Protein AF-A0A3B0YAA5-F1 (afdb_monomer_lite)

Organism: NCBI:txid652676

pLDDT: mean 80.19, std 14.08, range [44.09, 98.06]

Secondary structure (DSSP, 8-state):
--TTS--HHHHHHHTT--HHHHHHHHHHHHHHTTT------S--HHHHHHHHHHHHHHHHHHHHHHHHHHHHHHHHHHHHHT-

Sequence (83 aa):
MLDQGYTVREAATAMNVSNSAMDKWVRQLKKERRGVLNSPTALTIEQRKIKELETRIKRVELENEILKKATALLASDSLKNLR

Foldseek 3Di:
DPPVPDDLVVVCVVVVHDSVVSVVVVVQVVCVVVVNNPDDDPQPPVSVVVVVVVVVVVVVVVVVVVVVVVVVVVVVVVVVVVD

Radius of gyration: 25.19 Å; chains: 1; bounding box: 56×28×61 Å

InterPro domains:
  IPR002514 Transposase IS3/IS911family [PF01527] (2-57)
  IPR009057 Homedomain-like superfamily [SSF46689] (2-77)

Structure (mmCIF, N/CA/C/O backbone):
data_AF-A0A3B0YAA5-F1
#
_entry.id   AF-A0A3B0YAA5-F1
#
loop_
_atom_site.group_PDB
_atom_site.id
_atom_site.type_symbol
_atom_site.label_atom_id
_atom_site.label_alt_id
_atom_site.label_comp_id
_atom_site.label_asym_id
_atom_site.label_entity_id
_atom_site.label_seq_id
_atom_site.pdbx_PDB_ins_code
_atom_site.Cartn_x
_atom_site.Cartn_y
_atom_site.Cartn_z
_atom_site.occupancy
_atom_site.B_iso_or_equiv
_atom_site.auth_seq_id
_atom_site.auth_comp_id
_atom_site.auth_asym_id
_atom_site.auth_atom_id
_atom_site.pdbx_PDB_model_num
ATOM 1 N N . MET A 1 1 ? -7.143 3.885 29.002 1.00 48.75 1 MET A N 1
ATOM 2 C CA . MET A 1 1 ? -7.075 5.091 28.157 1.00 48.75 1 MET A CA 1
ATOM 3 C C . MET A 1 1 ? -6.756 4.690 26.728 1.00 48.75 1 MET A C 1
ATOM 5 O O . MET A 1 1 ? -6.028 3.719 26.545 1.00 48.75 1 MET A O 1
ATOM 9 N N . LEU A 1 2 ? -7.364 5.354 25.742 1.00 57.62 2 LEU A N 1
ATOM 10 C CA . LEU A 1 2 ? -6.775 5.456 24.402 1.00 57.62 2 LEU A CA 1
ATOM 11 C C . LEU A 1 2 ? -5.546 6.372 24.508 1.00 57.62 2 LEU A C 1
ATOM 13 O O . LEU A 1 2 ? -5.486 7.170 25.442 1.00 57.62 2 LEU A O 1
ATOM 17 N N . ASP A 1 3 ? -4.583 6.264 23.595 1.00 55.91 3 ASP A N 1
ATOM 18 C CA . ASP A 1 3 ? -3.262 6.919 23.707 1.00 55.91 3 ASP A CA 1
ATOM 19 C C . ASP A 1 3 ? -3.304 8.450 23.895 1.00 55.91 3 ASP A C 1
ATOM 21 O O . ASP A 1 3 ? -2.310 9.044 24.288 1.00 55.91 3 ASP A O 1
ATOM 25 N N . GLN A 1 4 ? -4.451 9.090 23.651 1.00 61.59 4 GLN A N 1
ATOM 26 C CA . GLN A 1 4 ? -4.678 10.532 23.798 1.00 61.59 4 GLN A CA 1
ATOM 27 C C . GLN A 1 4 ? -5.432 10.943 25.075 1.00 61.59 4 GLN A C 1
ATOM 29 O O . GLN A 1 4 ? -5.887 12.075 25.175 1.00 61.59 4 GLN A O 1
ATOM 34 N N . GLY A 1 5 ? -5.601 10.053 26.057 1.00 65.88 5 GLY A N 1
ATOM 35 C CA . GLY A 1 5 ? -6.188 10.406 27.360 1.00 65.88 5 GLY A CA 1
ATOM 36 C C . GLY A 1 5 ? -7.715 10.578 27.380 1.00 65.88 5 GLY A C 1
ATOM 37 O O . GLY A 1 5 ? -8.296 10.593 28.460 1.00 65.88 5 GLY A O 1
ATOM 38 N N . TYR A 1 6 ? -8.379 10.606 26.221 1.00 67.50 6 TYR A N 1
ATOM 39 C CA . TYR A 1 6 ? -9.840 10.660 26.122 1.00 67.50 6 TYR A CA 1
ATOM 40 C C . TYR A 1 6 ? -10.520 9.393 26.657 1.00 67.50 6 TYR A C 1
ATOM 42 O O . TYR A 1 6 ? -10.071 8.255 26.435 1.00 67.50 6 TYR A O 1
ATOM 50 N N . THR A 1 7 ? -11.654 9.583 27.330 1.00 79.00 7 THR A N 1
ATOM 51 C CA . THR A 1 7 ? -12.550 8.489 27.702 1.00 79.00 7 THR A CA 1
ATOM 52 C C . THR A 1 7 ? -13.345 8.005 26.485 1.00 79.00 7 THR A C 1
ATOM 54 O O . THR A 1 7 ? -13.619 8.749 25.544 1.00 79.00 7 THR A O 1
ATOM 57 N N . VAL A 1 8 ? -13.769 6.735 26.505 1.00 78.25 8 VAL A N 1
ATOM 58 C CA . VAL A 1 8 ? -14.619 6.143 25.447 1.00 78.25 8 VAL A CA 1
ATOM 59 C C . VAL A 1 8 ? -15.908 6.955 25.255 1.00 78.25 8 VAL A C 1
ATOM 61 O O . VAL A 1 8 ? -16.426 7.038 24.147 1.00 78.25 8 VAL A O 1
ATOM 64 N N . ARG A 1 9 ? -16.394 7.591 26.329 1.00 80.31 9 ARG A N 1
ATOM 65 C CA . ARG A 1 9 ? -17.622 8.388 26.347 1.00 80.31 9 ARG A CA 1
ATOM 66 C C . ARG A 1 9 ? -17.454 9.730 25.639 1.00 80.31 9 ARG A C 1
ATOM 68 O O . ARG A 1 9 ? -18.300 10.098 24.837 1.00 80.31 9 ARG A O 1
ATOM 75 N N . GLU A 1 10 ? -16.350 10.428 25.891 1.00 81.69 10 GLU A N 1
ATOM 76 C CA . GLU A 1 10 ? -16.025 11.687 25.206 1.00 81.69 10 GLU A CA 1
ATOM 77 C C . GLU A 1 10 ? -15.782 11.458 23.717 1.00 81.69 10 GLU A C 1
ATOM 79 O O . GLU A 1 10 ? -16.314 12.191 22.889 1.00 81.69 10 GLU A O 1
ATOM 84 N N . ALA A 1 11 ? -15.058 10.390 23.370 1.00 81.56 11 ALA A N 1
ATOM 85 C CA . ALA A 1 11 ? -14.857 10.003 21.980 1.00 81.56 11 ALA A CA 1
ATOM 86 C C . ALA A 1 11 ? -16.188 9.670 21.286 1.00 81.56 11 ALA A C 1
ATOM 88 O O . ALA A 1 11 ? -16.398 10.065 20.141 1.00 81.56 11 ALA A O 1
ATOM 89 N N . ALA A 1 12 ? -17.099 8.962 21.965 1.00 85.38 12 ALA A N 1
ATOM 90 C CA . ALA A 1 12 ? -18.412 8.626 21.418 1.00 85.38 12 ALA A CA 1
ATOM 91 C C . ALA A 1 12 ? -19.248 9.883 21.134 1.00 85.38 12 ALA A C 1
ATOM 93 O O . ALA A 1 12 ? -19.821 10.002 20.054 1.00 85.38 12 ALA A O 1
ATOM 94 N N . THR A 1 13 ? -19.253 10.842 22.064 1.00 84.19 13 THR A N 1
ATOM 95 C CA . THR A 1 13 ? -19.944 12.128 21.903 1.00 84.19 13 THR A CA 1
ATOM 96 C C . THR A 1 13 ? -19.327 12.973 20.787 1.00 84.19 13 THR A C 1
ATOM 98 O O . THR A 1 13 ? -20.059 13.481 19.944 1.00 84.19 13 THR A O 1
ATOM 101 N N . ALA A 1 14 ? -17.995 13.082 20.727 1.00 84.12 14 ALA A N 1
ATOM 102 C CA . ALA A 1 14 ? -17.293 13.844 19.690 1.00 84.12 14 ALA A CA 1
ATOM 103 C C . ALA A 1 14 ? -17.535 13.283 18.279 1.00 84.12 14 ALA A C 1
ATOM 105 O O . ALA A 1 14 ? -17.622 14.034 17.312 1.00 84.12 14 ALA A O 1
ATOM 106 N N . MET A 1 15 ? -17.674 11.961 18.172 1.00 80.88 15 MET A N 1
ATOM 107 C CA . MET A 1 15 ? -17.928 11.257 16.913 1.00 80.88 15 MET A CA 1
ATOM 108 C C . MET A 1 15 ? -19.424 11.037 16.634 1.00 80.88 15 MET A C 1
ATOM 110 O O . MET A 1 15 ? -19.763 10.406 15.636 1.00 80.88 15 MET A O 1
ATOM 114 N N . ASN A 1 16 ? -20.317 11.525 17.505 1.00 84.69 16 ASN A N 1
ATOM 115 C CA . ASN A 1 16 ? -21.770 11.339 17.433 1.00 84.69 16 ASN A CA 1
ATOM 116 C C . ASN A 1 16 ? -22.209 9.867 17.247 1.00 84.69 16 ASN A C 1
ATOM 118 O O . ASN A 1 16 ? -23.122 9.555 16.482 1.00 84.69 16 ASN A O 1
ATOM 122 N N . VAL A 1 17 ? -21.542 8.940 17.939 1.00 85.06 17 VAL A N 1
ATOM 123 C CA . VAL A 1 17 ? -21.860 7.503 17.923 1.00 85.06 17 VAL A CA 1
ATOM 124 C C . VAL A 1 17 ? -22.309 7.021 19.298 1.00 85.06 17 VAL A C 1
ATOM 126 O O . VAL A 1 17 ? -22.005 7.615 20.330 1.00 85.06 17 VAL A O 1
ATOM 129 N N . SER A 1 18 ? -23.018 5.892 19.338 1.00 86.88 18 SER A N 1
ATOM 130 C CA . SER A 1 18 ? -23.389 5.272 20.613 1.00 86.88 18 SER A CA 1
ATOM 131 C C . SER A 1 18 ? -22.154 4.807 21.401 1.00 86.88 18 SER A C 1
ATOM 133 O O . SER A 1 18 ? -21.174 4.311 20.839 1.00 86.88 18 SER A O 1
ATOM 135 N N . ASN A 1 19 ? -22.230 4.890 22.733 1.00 86.50 19 ASN A N 1
ATOM 136 C CA . ASN A 1 19 ? -21.162 4.425 23.629 1.00 86.50 19 ASN A CA 1
ATOM 137 C C . ASN A 1 19 ? -20.787 2.951 23.406 1.00 86.50 19 ASN A C 1
ATOM 139 O O . ASN A 1 19 ? -19.620 2.583 23.514 1.00 86.50 19 ASN A O 1
ATOM 143 N N . SER A 1 20 ? -21.764 2.103 23.072 1.00 84.62 20 SER A N 1
ATOM 144 C CA . SER A 1 20 ? -21.546 0.679 22.808 1.00 84.62 20 SER A CA 1
ATOM 145 C C . SER A 1 20 ? -20.824 0.428 21.479 1.00 84.62 20 SER A C 1
ATOM 147 O O . SER A 1 20 ? -20.019 -0.500 21.396 1.00 84.62 20 SER A O 1
ATOM 149 N N . ALA A 1 21 ? -21.066 1.249 20.450 1.00 78.75 21 ALA A N 1
ATOM 150 C CA . ALA A 1 21 ? -20.320 1.191 19.194 1.00 78.75 21 ALA A CA 1
ATOM 151 C C . ALA A 1 21 ? -18.862 1.624 19.397 1.00 78.75 21 ALA A C 1
ATOM 153 O O . ALA A 1 21 ? -17.949 0.917 18.968 1.00 78.75 21 ALA A O 1
ATOM 154 N N . MET A 1 22 ? -18.641 2.718 20.133 1.00 85.81 22 MET A N 1
ATOM 155 C CA . MET A 1 22 ? -17.293 3.188 20.447 1.00 85.81 22 MET A CA 1
ATOM 156 C C . MET A 1 22 ? -16.522 2.174 21.311 1.00 85.81 22 MET A C 1
ATOM 158 O O . MET A 1 22 ? -15.373 1.868 21.006 1.00 85.81 22 MET A O 1
ATOM 162 N N . ASP A 1 23 ? -17.145 1.556 22.324 1.00 84.00 23 ASP A N 1
ATOM 163 C CA . ASP A 1 23 ? -16.495 0.506 23.131 1.00 84.00 23 ASP A CA 1
ATOM 164 C C . ASP A 1 23 ? -16.087 -0.712 22.281 1.00 84.00 23 ASP A C 1
ATOM 166 O O . ASP A 1 23 ? -14.977 -1.236 22.422 1.00 84.00 23 ASP A O 1
ATOM 170 N N . LYS A 1 24 ? -16.941 -1.129 21.334 1.00 82.19 24 LYS A N 1
ATOM 171 C CA . LYS A 1 24 ? -16.613 -2.197 20.375 1.00 82.19 24 LYS A CA 1
ATOM 172 C C . LYS A 1 24 ? -15.408 -1.830 19.509 1.00 82.19 24 LYS A C 1
ATOM 174 O O . LYS A 1 24 ? -14.502 -2.652 19.379 1.00 82.19 24 LYS A O 1
ATOM 179 N N . TRP A 1 25 ? -15.361 -0.615 18.963 1.00 81.44 25 TRP A N 1
ATOM 180 C CA . TRP A 1 25 ? -14.231 -0.149 18.150 1.00 81.44 25 TRP A CA 1
ATOM 181 C C . TRP A 1 25 ? -12.933 -0.063 18.955 1.00 81.44 25 TRP A C 1
ATOM 183 O O . TRP A 1 25 ? -11.892 -0.518 18.490 1.00 81.44 25 TRP A O 1
ATOM 193 N N . VAL A 1 26 ? -12.988 0.402 20.204 1.00 83.00 26 VAL A N 1
ATOM 194 C CA . VAL A 1 26 ? -11.817 0.437 21.094 1.00 83.00 26 VAL A CA 1
ATOM 195 C C . VAL A 1 26 ? -11.309 -0.970 21.414 1.00 83.00 26 VAL A C 1
ATOM 197 O O . VAL A 1 26 ? -10.099 -1.208 21.435 1.00 83.00 26 VAL A O 1
ATOM 200 N N . ARG A 1 27 ? -12.207 -1.933 21.652 1.00 81.00 27 ARG A N 1
ATOM 201 C CA . ARG A 1 27 ? -11.829 -3.342 21.859 1.00 81.00 27 ARG A CA 1
ATOM 202 C C . ARG A 1 27 ? -11.215 -3.954 20.605 1.00 81.00 27 ARG A C 1
ATOM 204 O O . ARG A 1 27 ? -10.242 -4.696 20.732 1.00 81.00 27 ARG A O 1
ATOM 211 N N . GLN A 1 28 ? -11.759 -3.639 19.433 1.00 75.31 28 GLN A N 1
ATOM 212 C CA . GLN A 1 28 ? -11.238 -4.091 18.147 1.00 75.31 28 GLN A CA 1
ATOM 213 C C . GLN A 1 28 ? -9.825 -3.541 17.908 1.00 75.31 28 GLN A C 1
ATOM 215 O O . GLN A 1 28 ? -8.894 -4.326 17.743 1.00 75.31 28 GLN A O 1
ATOM 220 N N . LEU A 1 29 ? -9.637 -2.227 18.050 1.00 76.81 29 LEU A N 1
ATOM 221 C CA . LEU A 1 29 ? -8.343 -1.558 17.898 1.00 76.81 29 LEU A CA 1
ATOM 222 C C . LEU A 1 29 ? -7.287 -2.109 18.871 1.00 76.81 29 LEU A C 1
ATOM 224 O O . LEU A 1 29 ? -6.139 -2.343 18.503 1.00 76.81 29 LEU A O 1
ATOM 228 N N . LYS A 1 30 ? -7.669 -2.375 20.128 1.00 79.62 30 LYS A N 1
ATOM 229 C CA . LYS A 1 30 ? -6.774 -3.000 21.118 1.00 79.62 30 LYS A CA 1
ATOM 230 C C . LYS A 1 30 ? -6.370 -4.426 20.748 1.00 79.62 30 LYS A C 1
ATOM 232 O O . LYS A 1 30 ? -5.293 -4.859 21.144 1.00 79.62 30 LYS A O 1
ATOM 237 N N . LYS A 1 31 ? -7.234 -5.179 20.066 1.00 73.06 31 LYS A N 1
ATOM 238 C CA . LYS A 1 31 ? -6.915 -6.533 19.600 1.00 73.06 31 LYS A CA 1
ATOM 239 C C . LYS A 1 31 ? -6.007 -6.485 18.368 1.00 73.06 31 LYS A C 1
ATOM 241 O O . LYS A 1 31 ? -5.002 -7.185 18.364 1.00 73.06 31 LYS A O 1
ATOM 246 N N . GLU A 1 32 ? -6.271 -5.579 17.427 1.00 70.44 32 GLU A N 1
ATOM 247 C CA . GLU A 1 32 ? -5.413 -5.333 16.258 1.00 70.44 32 GLU A CA 1
ATOM 248 C C . GLU A 1 32 ? -3.999 -4.893 16.660 1.00 70.44 32 GLU A C 1
ATOM 250 O O . GLU A 1 32 ? -3.021 -5.469 16.195 1.00 70.44 32 GLU A O 1
ATOM 255 N N . ARG A 1 33 ? -3.870 -3.963 17.618 1.00 73.00 33 ARG A N 1
ATOM 256 C CA . ARG A 1 33 ? -2.567 -3.545 18.174 1.00 73.00 33 ARG A CA 1
ATOM 257 C C . ARG A 1 33 ? -1.802 -4.659 18.885 1.00 73.00 33 ARG A C 1
ATOM 259 O O . ARG A 1 33 ? -0.587 -4.580 19.005 1.00 73.00 33 ARG A O 1
ATOM 266 N N . ARG A 1 34 ? -2.502 -5.688 19.369 1.00 75.56 34 ARG A N 1
ATOM 267 C CA . ARG A 1 34 ? -1.891 -6.895 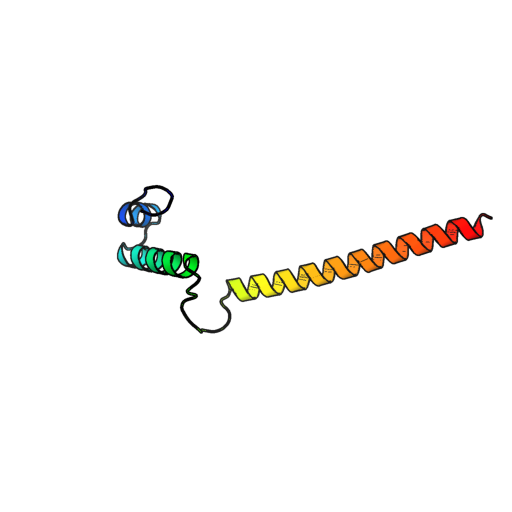19.945 1.00 75.56 34 ARG A CA 1
ATOM 268 C C . ARG A 1 34 ? -1.618 -7.977 18.895 1.00 75.56 34 ARG A C 1
ATOM 270 O O . ARG A 1 34 ? -1.340 -9.110 19.266 1.00 75.56 34 ARG A O 1
ATOM 277 N N . GLY A 1 35 ? -1.741 -7.657 17.605 1.00 61.44 35 GLY A N 1
ATOM 278 C CA . GLY A 1 35 ? -1.546 -8.604 16.505 1.00 61.44 35 GLY A CA 1
ATOM 279 C C . GLY A 1 35 ? -2.663 -9.643 16.371 1.00 61.44 35 GLY A C 1
ATOM 280 O O . GLY A 1 35 ? -2.567 -10.544 15.544 1.00 61.44 35 GLY A O 1
ATOM 281 N N . VAL A 1 36 ? -3.741 -9.528 17.154 1.00 60.62 36 VAL A N 1
ATOM 282 C CA . VAL A 1 36 ? -4.902 -10.417 17.071 1.00 60.62 36 VAL A CA 1
ATOM 283 C C . VAL A 1 36 ? -5.872 -9.822 16.058 1.00 60.62 36 VAL A C 1
ATOM 285 O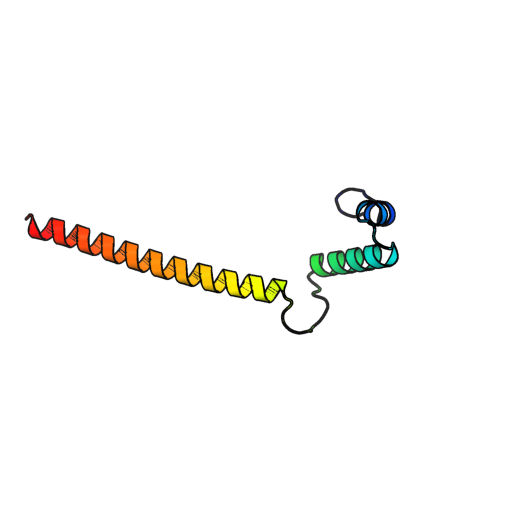 O . VAL A 1 36 ? -6.768 -9.045 16.398 1.00 60.62 36 VAL A O 1
ATOM 288 N N . LEU A 1 37 ? -5.667 -10.178 14.791 1.00 58.69 37 LEU A N 1
ATOM 289 C CA . LEU A 1 37 ? -6.615 -9.909 13.716 1.00 58.69 37 LEU A CA 1
ATOM 290 C C . LEU A 1 37 ? -7.919 -10.659 14.027 1.00 58.69 37 LEU A C 1
ATOM 292 O O . LEU A 1 37 ? -7.985 -11.882 13.899 1.00 58.69 37 LEU A O 1
ATOM 296 N N . ASN A 1 38 ? -8.969 -9.953 14.463 1.00 57.56 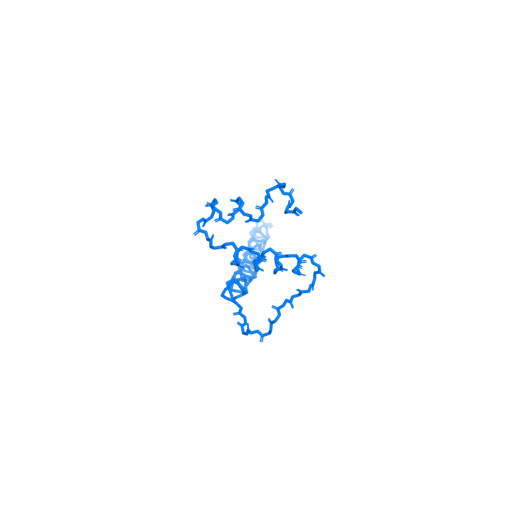38 ASN A N 1
ATOM 297 C CA . ASN A 1 38 ? -10.280 -10.590 14.560 1.00 57.56 38 ASN A CA 1
ATOM 298 C C . ASN A 1 38 ? -10.894 -10.699 13.163 1.00 57.56 38 ASN A C 1
ATOM 300 O O . ASN A 1 38 ? -11.499 -9.753 12.667 1.00 57.56 38 ASN A O 1
ATOM 304 N N . SER A 1 39 ? -10.847 -11.929 12.661 1.00 56.25 39 SER A N 1
ATOM 305 C CA . SER A 1 39 ? -11.961 -12.625 12.012 1.00 56.25 39 SER A CA 1
ATOM 306 C C . SER A 1 39 ? -11.996 -12.675 10.471 1.00 56.25 39 SER A C 1
ATOM 308 O O . SER A 1 39 ? -11.635 -11.712 9.794 1.00 56.25 39 SER A O 1
ATOM 310 N N . PRO A 1 40 ? -12.454 -13.818 9.910 1.00 54.22 40 PRO A N 1
ATOM 311 C CA . PRO A 1 40 ? -12.149 -14.328 8.581 1.00 54.22 40 PRO A CA 1
ATOM 312 C C . PRO A 1 40 ? -13.321 -14.115 7.615 1.00 54.22 40 PRO A C 1
ATOM 314 O O . PRO A 1 40 ? -13.948 -15.063 7.146 1.00 54.22 40 PRO A O 1
ATOM 317 N N . THR A 1 41 ? -13.641 -12.864 7.308 1.00 44.09 41 THR A N 1
ATOM 318 C CA . 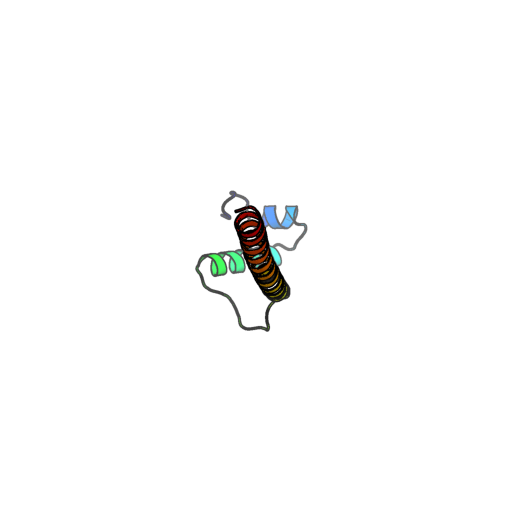THR A 1 41 ? -14.694 -12.552 6.331 1.00 44.09 41 THR A CA 1
ATOM 319 C C . THR A 1 41 ? -14.074 -11.766 5.196 1.00 44.09 41 THR A C 1
ATOM 321 O O . THR A 1 41 ? -13.621 -10.648 5.407 1.00 44.09 41 THR A O 1
ATOM 324 N N . ALA A 1 42 ? -14.005 -12.424 4.035 1.00 46.91 42 ALA A N 1
ATOM 325 C CA . ALA A 1 42 ? -13.759 -11.891 2.698 1.00 46.91 42 ALA A CA 1
ATOM 326 C C . ALA A 1 42 ? -13.175 -10.468 2.651 1.00 46.91 42 ALA A C 1
ATOM 328 O O . ALA A 1 42 ? -13.911 -9.505 2.839 1.00 46.91 42 ALA A O 1
ATOM 329 N N . LEU A 1 43 ? -11.874 -10.383 2.335 1.00 54.69 43 LEU A N 1
ATOM 330 C CA . LEU A 1 43 ? -11.098 -9.196 1.946 1.00 54.69 43 LEU A CA 1
ATOM 331 C C . LEU A 1 43 ? -11.888 -7.880 2.071 1.00 54.69 43 LEU A C 1
ATOM 333 O O . LEU A 1 43 ? -12.672 -7.545 1.170 1.00 54.69 43 LEU A O 1
ATOM 337 N N . THR A 1 44 ? -11.696 -7.173 3.191 1.00 73.44 44 THR A N 1
ATOM 338 C CA . THR A 1 44 ? -12.392 -5.909 3.474 1.00 73.44 44 THR A CA 1
ATOM 339 C C . THR A 1 44 ? -12.185 -4.922 2.319 1.00 73.44 44 THR A C 1
ATOM 341 O O . THR A 1 44 ? -11.200 -5.012 1.584 1.00 73.44 44 THR A O 1
ATOM 344 N N . ILE A 1 45 ? -13.112 -3.978 2.119 1.00 70.12 45 ILE A N 1
ATOM 345 C CA . ILE A 1 45 ? -13.020 -2.984 1.028 1.00 70.12 45 ILE A CA 1
ATOM 346 C C . ILE A 1 45 ? -11.670 -2.248 1.074 1.00 70.12 45 ILE A C 1
ATOM 348 O O . ILE A 1 45 ? -11.032 -2.060 0.040 1.00 70.12 45 ILE A O 1
ATOM 352 N N . GLU A 1 46 ? -11.188 -1.942 2.277 1.00 70.69 46 GLU A N 1
ATOM 353 C CA . GLU A 1 46 ? -9.863 -1.362 2.497 1.00 70.69 46 GLU A CA 1
ATOM 354 C C . GLU A 1 46 ? -8.729 -2.292 2.041 1.00 70.69 46 GLU A C 1
ATOM 356 O O . GLU A 1 46 ? -7.849 -1.867 1.301 1.00 70.69 46 GLU A O 1
ATOM 361 N N . GLN A 1 47 ? -8.765 -3.587 2.375 1.00 75.19 47 GLN A N 1
ATOM 362 C CA . GLN A 1 47 ? -7.756 -4.549 1.906 1.00 75.19 47 GLN A CA 1
ATOM 363 C C . GLN A 1 47 ? -7.784 -4.750 0.383 1.00 75.19 47 GLN A C 1
ATOM 365 O O . GLN A 1 47 ? -6.735 -4.934 -0.235 1.00 75.19 47 GLN A O 1
ATOM 370 N N . ARG A 1 48 ? -8.966 -4.687 -0.246 1.00 75.75 48 ARG A N 1
ATOM 371 C CA . ARG A 1 48 ? -9.095 -4.687 -1.715 1.00 75.75 48 ARG A CA 1
ATOM 372 C C . ARG A 1 48 ? -8.407 -3.475 -2.320 1.00 75.75 48 ARG A C 1
ATOM 374 O O . ARG A 1 48 ? -7.628 -3.628 -3.256 1.00 75.75 48 ARG A O 1
ATOM 381 N N . LYS A 1 49 ? -8.669 -2.298 -1.754 1.00 85.38 49 LYS A N 1
ATOM 382 C CA . LYS A 1 49 ? -8.083 -1.036 -2.198 1.00 85.38 49 LYS A CA 1
ATOM 383 C C . LYS A 1 49 ? -6.566 -1.031 -2.023 1.00 85.38 49 LYS A C 1
ATOM 385 O O . LYS A 1 49 ? -5.861 -0.644 -2.945 1.00 85.38 49 LYS A O 1
ATOM 390 N N . ILE A 1 50 ? -6.059 -1.540 -0.899 1.00 88.56 50 ILE A N 1
ATOM 391 C CA . ILE A 1 50 ? -4.617 -1.711 -0.666 1.00 88.56 50 ILE A CA 1
ATOM 392 C C . ILE A 1 50 ? -4.008 -2.606 -1.749 1.00 88.56 50 ILE A C 1
ATOM 394 O O . ILE A 1 50 ? -3.057 -2.200 -2.409 1.00 88.56 50 ILE A O 1
ATOM 398 N N . LYS A 1 51 ? -4.598 -3.776 -2.016 1.00 86.00 51 LYS A N 1
ATOM 399 C CA . LYS A 1 51 ? -4.101 -4.701 -3.047 1.00 86.00 51 LYS A CA 1
ATOM 400 C C . LYS A 1 51 ? -4.121 -4.095 -4.456 1.00 86.00 51 LYS A C 1
ATOM 402 O O . LYS A 1 51 ? -3.202 -4.322 -5.248 1.00 86.00 51 LYS A O 1
ATOM 407 N N . GLU A 1 52 ? -5.164 -3.342 -4.793 1.00 91.06 52 GLU A N 1
ATOM 408 C CA . GLU A 1 52 ? -5.256 -2.631 -6.071 1.00 91.06 52 GLU A CA 1
ATOM 409 C C . GLU A 1 52 ? -4.140 -1.586 -6.202 1.00 91.06 52 GLU A C 1
ATOM 411 O O . GLU A 1 52 ? -3.439 -1.546 -7.217 1.00 91.06 52 GLU A O 1
ATOM 416 N N . LEU A 1 53 ? -3.934 -0.782 -5.156 1.00 95.44 53 LEU A N 1
ATOM 417 C CA . LEU A 1 53 ? -2.888 0.237 -5.114 1.00 95.44 53 LEU A CA 1
ATOM 418 C C . LEU A 1 53 ? -1.491 -0.383 -5.211 1.00 95.44 53 LEU A C 1
ATOM 420 O O . LEU A 1 53 ? -0.691 0.071 -6.025 1.00 95.44 53 LEU A O 1
ATOM 424 N N . GLU A 1 54 ? -1.215 -1.459 -4.475 1.00 93.94 54 GLU A N 1
ATOM 425 C CA . GLU A 1 54 ? 0.049 -2.201 -4.570 1.00 93.94 54 GLU A CA 1
ATOM 426 C C . GLU A 1 54 ? 0.305 -2.719 -5.990 1.00 93.94 54 GLU A C 1
ATOM 428 O O . GLU A 1 54 ? 1.424 -2.648 -6.498 1.00 93.94 54 GLU A O 1
ATOM 433 N N . THR A 1 55 ? -0.735 -3.220 -6.661 1.00 95.06 55 THR A N 1
ATOM 434 C CA . THR A 1 55 ? -0.621 -3.717 -8.040 1.00 95.06 55 THR A CA 1
ATOM 435 C C . THR A 1 55 ? -0.320 -2.580 -9.019 1.00 95.06 55 THR A C 1
ATOM 437 O O . THR A 1 55 ? 0.497 -2.746 -9.928 1.00 95.06 55 THR A O 1
ATOM 440 N N . ARG A 1 56 ? -0.948 -1.413 -8.832 1.00 96.75 56 ARG A N 1
ATOM 441 C CA . ARG A 1 56 ? -0.682 -0.215 -9.643 1.00 96.75 56 ARG A CA 1
ATOM 442 C C . ARG A 1 56 ? 0.736 0.305 -9.435 1.00 96.75 56 ARG A C 1
ATOM 444 O O . ARG A 1 56 ? 1.405 0.586 -10.423 1.00 96.75 56 ARG A O 1
ATOM 451 N N . ILE A 1 57 ? 1.202 0.376 -8.188 1.00 97.81 57 ILE A N 1
ATOM 452 C CA . ILE A 1 57 ? 2.568 0.809 -7.859 1.00 97.81 57 ILE A CA 1
ATOM 453 C C . ILE A 1 57 ? 3.588 -0.101 -8.544 1.00 97.81 57 ILE A C 1
ATOM 455 O O . ILE A 1 57 ? 4.418 0.394 -9.299 1.00 97.81 57 ILE A O 1
ATOM 459 N N . LYS A 1 58 ? 3.454 -1.425 -8.400 1.00 96.81 58 LYS A N 1
ATOM 460 C CA . LYS A 1 58 ? 4.364 -2.391 -9.042 1.00 96.81 58 LYS A CA 1
ATOM 461 C C . LYS A 1 58 ? 4.431 -2.231 -10.561 1.00 96.81 58 LYS A C 1
ATOM 463 O O . LYS A 1 58 ? 5.502 -2.357 -11.148 1.00 96.81 58 LYS A O 1
ATOM 468 N N . ARG A 1 59 ? 3.294 -1.961 -11.210 1.00 97.44 59 ARG A N 1
ATOM 469 C CA . ARG A 1 59 ? 3.251 -1.713 -12.659 1.00 97.44 59 ARG A CA 1
ATOM 470 C C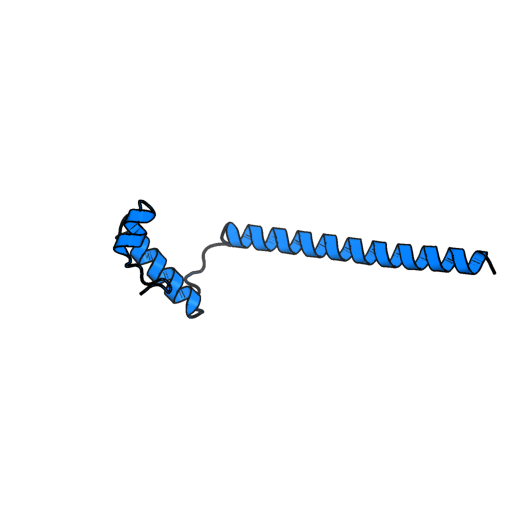 . ARG A 1 59 ? 4.010 -0.440 -13.030 1.00 97.44 59 ARG A C 1
ATOM 472 O O . ARG A 1 59 ? 4.845 -0.481 -13.925 1.00 97.44 59 ARG A O 1
ATOM 479 N N . VAL A 1 60 ? 3.745 0.658 -12.324 1.00 98.06 60 VAL A N 1
ATOM 480 C CA . VAL A 1 60 ? 4.400 1.953 -12.567 1.00 98.06 60 VAL A CA 1
ATOM 481 C C . VAL A 1 60 ? 5.909 1.871 -12.322 1.00 98.06 60 VAL A C 1
ATOM 483 O O . VAL A 1 60 ? 6.691 2.451 -13.071 1.00 98.06 60 VAL A O 1
ATOM 486 N N . GLU A 1 61 ? 6.343 1.142 -11.297 1.00 97.31 61 GLU A N 1
ATOM 487 C CA . GLU A 1 61 ? 7.764 0.906 -11.026 1.00 97.31 61 GLU A CA 1
ATOM 488 C C . GLU A 1 61 ? 8.431 0.119 -12.158 1.00 97.31 61 GLU A C 1
ATOM 490 O O . GLU A 1 61 ? 9.502 0.507 -12.623 1.00 97.31 61 GLU A O 1
ATOM 495 N N . LEU A 1 62 ? 7.778 -0.936 -12.659 1.00 97.69 62 LEU A N 1
ATOM 496 C CA . LEU A 1 62 ? 8.283 -1.715 -13.790 1.00 97.69 62 LEU A CA 1
ATOM 497 C C . LEU A 1 62 ? 8.399 -0.871 -15.067 1.00 97.69 62 LEU A C 1
ATOM 499 O O . LEU A 1 62 ? 9.423 -0.925 -15.746 1.00 97.69 62 LEU A O 1
ATOM 503 N N . GLU A 1 63 ? 7.373 -0.083 -15.389 1.00 97.12 63 GLU A N 1
ATOM 504 C CA . GLU A 1 63 ? 7.378 0.815 -16.550 1.00 97.12 63 GLU A CA 1
ATOM 505 C C . GLU A 1 63 ? 8.501 1.855 -16.444 1.00 97.12 63 GLU A C 1
ATOM 507 O O . GLU A 1 63 ? 9.256 2.050 -17.398 1.00 97.12 63 GLU A O 1
ATOM 512 N N . ASN A 1 64 ? 8.686 2.458 -15.266 1.00 97.81 64 ASN A N 1
ATOM 513 C CA . ASN A 1 64 ? 9.794 3.381 -15.016 1.00 97.81 64 ASN A CA 1
ATOM 514 C C . ASN A 1 64 ? 11.162 2.714 -15.185 1.00 97.81 64 ASN A C 1
ATOM 516 O O . ASN A 1 64 ? 12.063 3.307 -15.776 1.00 97.81 64 ASN A O 1
ATOM 520 N N . GLU A 1 65 ? 11.339 1.490 -14.691 1.00 97.62 65 GLU A N 1
ATOM 521 C CA . GLU A 1 65 ? 12.592 0.750 -14.862 1.00 97.62 65 GLU A CA 1
ATOM 522 C C . GLU A 1 65 ? 12.885 0.439 -16.335 1.00 97.62 65 GLU A C 1
ATOM 524 O O . GLU A 1 65 ? 14.024 0.583 -16.784 1.00 97.62 65 GLU A O 1
ATOM 529 N N . ILE A 1 66 ? 11.867 0.073 -17.117 1.00 97.00 66 ILE A N 1
ATOM 530 C CA . ILE A 1 66 ? 12.010 -0.128 -18.565 1.00 97.00 66 ILE A CA 1
ATOM 531 C C . ILE A 1 66 ? 12.410 1.183 -19.251 1.00 97.00 66 ILE A C 1
ATOM 533 O O . ILE A 1 66 ? 13.363 1.196 -20.032 1.00 97.00 66 ILE A O 1
ATOM 537 N N . LEU A 1 67 ? 11.737 2.292 -18.932 1.00 96.69 67 LEU A N 1
ATOM 538 C CA . LEU A 1 67 ? 12.029 3.602 -19.519 1.00 96.69 67 LEU A CA 1
ATOM 539 C C . LEU A 1 67 ? 13.447 4.081 -19.194 1.00 96.69 67 LEU A C 1
ATOM 541 O O . LEU A 1 67 ? 14.158 4.550 -20.086 1.00 96.69 67 LEU A O 1
ATOM 545 N N . LYS A 1 68 ? 13.898 3.918 -17.945 1.00 97.06 68 LYS A N 1
ATOM 546 C CA . LYS A 1 68 ? 15.277 4.236 -17.545 1.00 97.06 68 LYS A CA 1
ATOM 547 C C . LYS A 1 68 ? 16.294 3.429 -18.349 1.00 97.06 68 LYS A C 1
ATOM 549 O O . LYS A 1 68 ? 17.257 4.001 -18.854 1.00 97.06 68 LYS A O 1
ATOM 554 N N . LYS A 1 69 ? 16.071 2.119 -18.510 1.00 96.25 69 LYS A N 1
ATOM 555 C CA . LYS A 1 69 ? 16.958 1.242 -19.293 1.00 96.25 69 LYS A CA 1
ATOM 556 C C . LYS A 1 69 ? 16.992 1.628 -20.770 1.00 96.25 69 LYS A C 1
ATOM 558 O O . LYS A 1 69 ? 18.075 1.708 -21.340 1.00 96.25 69 LYS A O 1
ATOM 563 N N . ALA A 1 70 ? 15.837 1.914 -21.371 1.00 95.44 70 ALA A N 1
ATOM 564 C CA . ALA A 1 70 ? 15.755 2.368 -22.758 1.00 95.44 70 ALA A CA 1
ATOM 565 C C . ALA A 1 70 ? 16.486 3.704 -22.959 1.00 95.44 70 ALA A C 1
ATOM 567 O O . ALA A 1 70 ? 17.261 3.852 -23.899 1.00 95.44 70 ALA A O 1
ATOM 568 N N . THR A 1 71 ? 16.302 4.651 -22.035 1.00 94.81 71 THR A N 1
ATOM 569 C CA . THR A 1 71 ? 16.970 5.960 -22.076 1.00 94.81 71 THR A CA 1
ATOM 570 C C . THR A 1 71 ? 18.486 5.810 -21.962 1.00 94.81 71 THR A C 1
ATOM 572 O O . THR A 1 71 ? 19.225 6.404 -22.743 1.00 94.81 71 THR A O 1
ATOM 575 N N . ALA A 1 72 ? 18.959 4.975 -21.032 1.00 93.81 72 ALA A N 1
ATOM 576 C CA . ALA A 1 72 ? 20.381 4.683 -20.878 1.00 93.81 72 ALA A CA 1
ATOM 577 C C . ALA A 1 72 ? 20.977 4.033 -22.139 1.00 93.81 72 ALA A C 1
ATOM 579 O O . ALA A 1 72 ? 22.065 4.416 -22.570 1.00 93.81 72 ALA A O 1
ATOM 580 N N . LEU A 1 73 ? 20.251 3.097 -22.760 1.00 93.94 73 LEU A N 1
ATOM 581 C CA . LEU A 1 73 ? 20.672 2.452 -24.003 1.00 93.94 73 LEU A CA 1
ATOM 582 C C . LEU A 1 73 ? 20.786 3.467 -25.149 1.00 93.94 73 LEU A C 1
ATOM 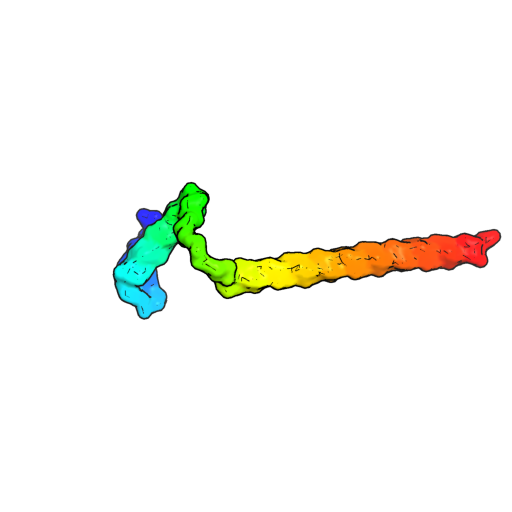584 O O . LEU A 1 73 ? 21.848 3.570 -25.759 1.00 93.94 73 LEU A O 1
ATOM 588 N N . LEU A 1 74 ? 19.746 4.274 -25.379 1.00 91.94 74 LEU A N 1
ATOM 589 C CA . LEU A 1 74 ? 19.725 5.292 -26.438 1.00 91.94 74 LEU A CA 1
ATOM 590 C C . LEU A 1 74 ? 20.827 6.345 -26.263 1.00 91.94 74 LEU A C 1
ATOM 592 O O . LEU A 1 74 ? 21.480 6.736 -27.235 1.00 91.94 74 LEU A O 1
ATOM 596 N N . ALA A 1 75 ? 21.068 6.787 -25.026 1.00 90.38 75 ALA A N 1
ATOM 597 C CA . ALA A 1 75 ? 22.171 7.691 -24.719 1.00 90.38 75 ALA A CA 1
ATOM 598 C C . ALA A 1 75 ? 23.530 7.046 -25.044 1.00 90.38 75 ALA A C 1
ATOM 600 O O . ALA A 1 75 ? 24.397 7.691 -25.634 1.00 90.38 75 ALA A O 1
ATOM 601 N N . SER A 1 76 ? 23.706 5.761 -24.718 1.00 87.81 76 SER A N 1
ATOM 602 C CA . SER A 1 76 ? 24.937 5.030 -25.032 1.00 87.81 76 SER A CA 1
ATOM 603 C C . SER A 1 76 ? 25.153 4.836 -26.538 1.00 87.81 76 SER A C 1
ATOM 605 O O . SER A 1 76 ? 26.283 4.967 -27.006 1.00 87.81 76 SER A O 1
ATOM 607 N N . ASP A 1 77 ? 24.092 4.590 -27.310 1.00 85.31 77 ASP A N 1
ATOM 608 C CA . ASP A 1 77 ? 24.179 4.415 -28.763 1.00 85.31 77 ASP A CA 1
ATOM 609 C C . ASP A 1 77 ? 24.480 5.738 -29.475 1.00 85.31 77 ASP A C 1
ATOM 611 O O . ASP A 1 77 ? 25.305 5.778 -30.387 1.00 85.31 77 ASP A O 1
ATOM 615 N N . SER A 1 78 ? 23.907 6.846 -28.995 1.00 84.50 78 SER A N 1
ATOM 616 C CA . SER A 1 78 ? 24.235 8.192 -29.485 1.00 84.50 78 SER A CA 1
ATOM 617 C C . SER A 1 78 ? 25.721 8.519 -29.294 1.00 84.50 78 SER A C 1
ATOM 619 O O . SER A 1 78 ? 26.361 9.035 -30.204 1.00 84.50 78 SER A O 1
ATOM 621 N N . LEU A 1 79 ? 26.296 8.164 -28.139 1.00 81.00 79 LEU A N 1
ATOM 622 C CA . LEU A 1 79 ? 27.723 8.364 -27.856 1.00 81.00 79 LEU A CA 1
ATOM 623 C C . LEU A 1 79 ? 28.638 7.468 -28.702 1.00 81.00 79 LEU A C 1
ATOM 625 O O . LEU A 1 79 ? 29.735 7.892 -29.056 1.00 81.00 79 LEU A O 1
ATOM 629 N N . LYS A 1 80 ? 28.212 6.244 -29.035 1.00 78.88 80 LYS A N 1
ATOM 630 C CA . LYS A 1 80 ? 28.976 5.342 -29.913 1.00 78.88 80 LYS A CA 1
ATOM 631 C C . LYS A 1 80 ? 28.990 5.815 -31.365 1.00 78.88 80 LYS A C 1
ATOM 633 O O . LYS A 1 80 ? 30.017 5.687 -32.009 1.00 78.88 80 LYS A O 1
ATOM 638 N N . ASN A 1 81 ? 27.884 6.376 -31.855 1.00 74.50 81 ASN A N 1
ATOM 639 C CA . ASN A 1 81 ? 27.775 6.881 -33.229 1.00 74.50 81 ASN A CA 1
ATOM 640 C C . ASN A 1 81 ? 28.525 8.209 -33.459 1.00 74.50 81 ASN A C 1
ATOM 642 O O . ASN A 1 81 ? 28.706 8.616 -34.602 1.00 74.50 81 ASN A O 1
ATOM 646 N N . LEU A 1 82 ? 28.930 8.897 -32.386 1.00 69.88 82 LEU A N 1
ATOM 647 C CA . LEU A 1 82 ? 29.728 10.131 -32.427 1.00 69.88 82 LEU A CA 1
ATOM 648 C C . LEU A 1 82 ? 31.248 9.880 -32.448 1.00 69.88 82 LEU A C 1
ATOM 650 O O . LEU A 1 82 ? 32.011 10.845 -32.493 1.00 69.88 82 LEU A O 1
ATOM 654 N N . ARG A 1 83 ? 31.687 8.621 -32.358 1.00 56.88 83 ARG A N 1
ATOM 655 C CA . ARG A 1 83 ? 33.092 8.220 -32.233 1.00 56.88 83 ARG A CA 1
ATOM 656 C C . ARG A 1 83 ? 33.573 7.497 -33.483 1.00 56.88 83 ARG A C 1
ATOM 658 O O . ARG A 1 83 ? 34.761 7.696 -33.814 1.00 56.88 83 ARG A O 1
#